Protein AF-A0A9K3LNI4-F1 (afdb_monomer_lite)

Organism: NCBI:txid303405

Secondary structure (DSSP, 8-state):
-------------------------PPPP-----------------------------------TTS-SSSS-S---B-TTSGGGTBBTTT--BHHHHHHTTTS-HHHHHHHHHHHHHHHHHHHT-GGG--TTPPPHHHHHHHHHHHHHTT-

InterPro domains:
  IPR010710 Protein of unknown function DUF1289 [PF06945] (70-113)

pLDDT: mean 71.77, std 17.51, range [41.78, 95.0]

Sequence (152 aa):
MLVVPSDAFAFDLTATISQSTVIKMTSRPAGCSMGRQRRSGVVTRLHASNQDDDTKIKVSQTPSEDVPLTPCNRICRYNANVFDGQVCIGCFRETYEIAAWQSMSPKEKYFALLDAKDRLQQRTISPNNEVDGAISMEDLERQARFWKEQVY

Radius of gyration: 27.25 Å; chains: 1; bounding box: 79×74×46 Å

Structure (mmCIF, N/CA/C/O backbone):
data_AF-A0A9K3LNI4-F1
#
_entry.id   AF-A0A9K3LNI4-F1
#
loop_
_atom_site.group_PDB
_atom_site.id
_atom_site.type_symbol
_atom_site.label_atom_id
_atom_site.label_alt_id
_atom_site.label_comp_id
_atom_site.label_asym_id
_atom_site.label_entity_id
_atom_site.label_seq_id
_atom_site.pdbx_PDB_ins_code
_atom_site.Cartn_x
_atom_site.Cartn_y
_atom_site.Cartn_z
_atom_site.occupancy
_atom_site.B_iso_or_equiv
_atom_site.auth_seq_id
_atom_site.auth_comp_id
_atom_site.auth_asym_id
_atom_site.auth_atom_id
_atom_site.pdbx_PDB_model_num
ATOM 1 N N . MET A 1 1 ? 41.854 34.979 21.647 1.00 53.19 1 MET A N 1
ATOM 2 C CA . MET A 1 1 ? 40.853 34.194 20.896 1.00 53.19 1 MET A CA 1
ATOM 3 C C . MET A 1 1 ? 41.620 33.279 19.961 1.00 53.19 1 MET A C 1
ATOM 5 O O . MET A 1 1 ? 42.236 33.777 19.031 1.00 53.19 1 MET A O 1
ATOM 9 N N . LEU A 1 2 ? 41.706 31.990 20.291 1.00 46.00 2 LEU A N 1
ATOM 10 C CA . LEU A 1 2 ? 42.404 30.993 19.479 1.00 46.00 2 LEU A CA 1
ATOM 11 C C . LEU A 1 2 ? 41.401 30.376 18.500 1.00 46.00 2 LEU A C 1
ATOM 13 O O . LEU A 1 2 ? 40.326 29.946 18.911 1.00 46.00 2 LEU A O 1
ATOM 17 N N . VAL A 1 3 ? 41.754 30.395 17.217 1.00 59.69 3 VAL A N 1
ATOM 18 C CA . VAL A 1 3 ? 40.998 29.810 16.106 1.00 59.69 3 VAL A CA 1
ATOM 19 C C . VAL A 1 3 ? 41.412 28.344 15.986 1.00 59.69 3 VAL A C 1
ATOM 21 O O . VAL A 1 3 ? 42.600 28.060 15.856 1.00 59.69 3 VAL A O 1
ATOM 24 N N . VAL A 1 4 ? 40.448 27.426 16.038 1.00 61.78 4 VAL A N 1
ATOM 25 C CA . VAL A 1 4 ? 40.641 25.990 15.770 1.00 61.78 4 VAL A CA 1
ATOM 26 C C . VAL A 1 4 ? 39.966 25.634 14.439 1.00 61.78 4 VAL A C 1
ATOM 28 O O . VAL A 1 4 ? 38.796 25.983 14.265 1.00 61.78 4 VAL A O 1
ATOM 31 N N . PRO A 1 5 ? 40.660 24.968 13.498 1.00 63.50 5 PRO A N 1
ATOM 32 C CA . PRO A 1 5 ? 40.068 24.473 12.258 1.00 63.50 5 PRO A CA 1
ATOM 33 C C . PRO A 1 5 ? 39.302 23.160 12.493 1.00 63.50 5 PRO A C 1
ATOM 35 O O . PRO A 1 5 ? 39.728 22.303 13.263 1.00 63.50 5 PRO A O 1
ATOM 38 N N . SER A 1 6 ? 38.149 23.016 11.834 1.00 63.22 6 SER A N 1
ATOM 39 C CA . SER A 1 6 ? 37.376 21.768 11.790 1.00 63.22 6 SER A CA 1
ATOM 40 C C . SER A 1 6 ? 37.830 20.951 10.586 1.00 63.22 6 SER A C 1
ATOM 42 O O . SER A 1 6 ? 37.375 21.182 9.466 1.00 63.22 6 SER A O 1
ATOM 44 N N . ASP A 1 7 ? 38.775 20.048 10.831 1.00 55.16 7 ASP A N 1
ATOM 45 C CA . ASP A 1 7 ? 39.304 19.119 9.840 1.00 55.16 7 ASP A CA 1
ATOM 46 C C . ASP A 1 7 ? 38.295 18.037 9.443 1.00 55.16 7 ASP A C 1
ATOM 48 O O . ASP A 1 7 ? 37.490 17.533 10.232 1.00 55.16 7 ASP A O 1
ATOM 52 N N . ALA A 1 8 ? 38.387 17.707 8.160 1.00 54.41 8 ALA A N 1
ATOM 53 C CA . ALA A 1 8 ? 37.609 16.735 7.428 1.00 54.41 8 ALA A CA 1
ATOM 54 C C . ALA A 1 8 ? 37.837 15.303 7.937 1.00 54.41 8 ALA A C 1
ATOM 56 O O . ALA A 1 8 ? 38.958 14.799 7.945 1.00 54.41 8 ALA A O 1
ATOM 57 N N . PHE A 1 9 ? 36.749 14.607 8.267 1.00 50.31 9 PHE A N 1
ATOM 58 C CA . PHE A 1 9 ? 36.761 13.155 8.426 1.00 50.31 9 PHE A CA 1
ATOM 59 C C . PHE A 1 9 ? 36.501 12.492 7.071 1.00 50.31 9 PHE A C 1
ATOM 61 O O . PHE A 1 9 ? 35.359 12.313 6.652 1.00 50.31 9 PHE A O 1
ATOM 68 N N . ALA A 1 10 ? 37.582 12.124 6.387 1.00 54.31 10 ALA A N 1
ATOM 69 C CA . ALA A 1 10 ? 37.550 11.116 5.338 1.00 54.31 10 ALA A CA 1
ATOM 70 C C . ALA A 1 10 ? 37.452 9.735 6.006 1.00 54.31 10 ALA A C 1
ATOM 72 O O . ALA A 1 10 ? 38.392 9.293 6.666 1.00 54.31 10 ALA A O 1
ATOM 73 N N . PHE A 1 11 ? 36.300 9.076 5.879 1.00 46.22 11 PHE A N 1
ATOM 74 C CA . PHE A 1 11 ? 36.118 7.692 6.313 1.00 46.22 11 PHE A CA 1
ATOM 75 C C . PHE A 1 11 ? 36.340 6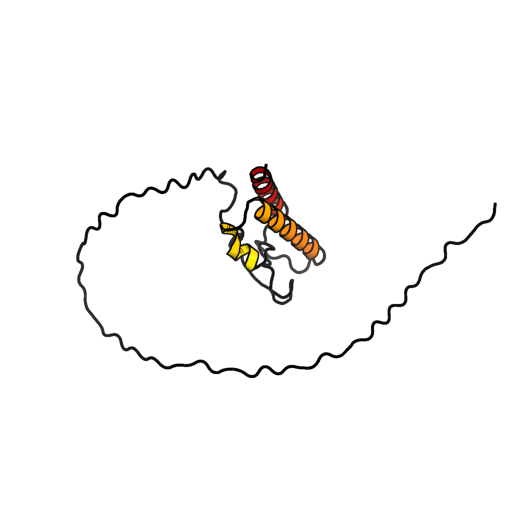.778 5.107 1.00 46.22 11 PHE A C 1
ATOM 77 O O . PHE A 1 11 ? 35.491 6.670 4.223 1.00 46.22 11 PHE A O 1
ATOM 84 N N . ASP A 1 12 ? 37.521 6.170 5.059 1.00 50.91 12 ASP A N 1
ATOM 85 C CA . ASP A 1 12 ? 37.891 5.154 4.080 1.00 50.91 12 ASP A CA 1
ATOM 86 C C . ASP A 1 12 ? 37.247 3.818 4.496 1.00 50.91 12 ASP A C 1
ATOM 88 O O . ASP A 1 12 ? 37.556 3.261 5.551 1.00 50.91 12 ASP A O 1
ATOM 92 N N . LEU A 1 13 ? 36.287 3.339 3.704 1.00 58.41 13 LEU A N 1
ATOM 93 C CA . LEU A 1 13 ? 35.584 2.068 3.898 1.00 58.41 13 LEU A CA 1
ATOM 94 C C . LEU A 1 13 ? 35.919 1.144 2.726 1.00 58.41 13 LEU A C 1
ATOM 96 O O . LEU A 1 13 ? 35.155 0.996 1.773 1.00 58.41 13 LEU A O 1
ATOM 100 N N . THR A 1 14 ? 37.072 0.486 2.804 1.00 58.84 14 THR A N 1
ATOM 101 C CA . THR A 1 14 ? 37.389 -0.662 1.949 1.00 58.84 14 THR A CA 1
ATOM 102 C C . THR A 1 14 ? 36.724 -1.912 2.528 1.00 58.84 14 THR A C 1
ATOM 104 O O . THR A 1 14 ? 37.266 -2.615 3.377 1.00 58.84 14 THR A O 1
ATOM 107 N N . ALA A 1 15 ? 35.492 -2.176 2.086 1.00 58.06 15 ALA A N 1
ATOM 108 C CA . ALA A 1 15 ? 34.757 -3.387 2.431 1.00 58.06 15 ALA A CA 1
ATOM 109 C C . ALA A 1 15 ? 35.239 -4.580 1.585 1.00 58.06 15 ALA A C 1
ATOM 111 O O . ALA A 1 15 ? 35.095 -4.616 0.362 1.00 58.06 15 ALA A O 1
ATOM 112 N N . THR A 1 16 ? 35.804 -5.572 2.267 1.00 65.25 16 THR A N 1
ATOM 113 C CA . THR A 1 16 ? 36.235 -6.867 1.733 1.00 65.25 16 THR A CA 1
ATOM 114 C C . THR A 1 16 ? 35.033 -7.683 1.244 1.00 65.25 16 THR A C 1
ATOM 116 O O . THR A 1 16 ? 34.173 -8.073 2.032 1.00 65.25 16 THR A O 1
ATOM 119 N N . ILE A 1 17 ? 34.977 -7.973 -0.059 1.00 66.94 17 ILE A N 1
ATOM 120 C CA . ILE A 1 17 ? 33.945 -8.820 -0.676 1.00 66.94 17 ILE A CA 1
ATOM 121 C C . ILE A 1 17 ? 34.291 -10.296 -0.435 1.00 66.94 17 ILE A C 1
ATOM 123 O O . ILE A 1 17 ? 35.248 -10.827 -0.999 1.00 66.94 17 ILE A O 1
ATOM 127 N N . SER A 1 18 ? 33.487 -10.962 0.396 1.00 65.06 18 SER A N 1
ATOM 128 C CA . SER A 1 18 ? 33.494 -12.416 0.588 1.00 65.06 18 SER A CA 1
ATOM 129 C C . SER A 1 18 ? 32.640 -13.080 -0.498 1.00 65.06 18 SER A C 1
ATOM 131 O O . SER A 1 18 ? 31.437 -12.831 -0.598 1.00 65.06 18 SER A O 1
ATOM 133 N N . GLN A 1 19 ? 33.263 -13.900 -1.346 1.00 60.69 19 GLN A N 1
ATOM 134 C CA . GLN A 1 19 ? 32.591 -14.619 -2.429 1.00 60.69 19 GLN A CA 1
ATOM 135 C C . GLN A 1 19 ? 31.780 -15.789 -1.857 1.00 60.69 19 GLN A C 1
ATOM 137 O O . GLN A 1 19 ? 32.342 -16.757 -1.345 1.00 60.69 19 GLN A O 1
ATOM 142 N N . SER A 1 20 ? 30.452 -15.697 -1.954 1.00 58.84 20 SER A N 1
ATOM 143 C CA . SER A 1 20 ? 29.536 -16.770 -1.568 1.00 58.84 20 SER A CA 1
ATOM 144 C C . SER A 1 20 ? 29.321 -17.766 -2.706 1.00 58.84 20 SER A C 1
ATOM 146 O O . SER A 1 20 ? 29.194 -17.424 -3.880 1.00 58.84 20 SER A O 1
ATOM 148 N N . THR A 1 21 ? 29.322 -19.025 -2.301 1.00 60.84 21 THR A N 1
ATOM 149 C CA . THR A 1 21 ? 29.371 -20.252 -3.085 1.00 60.84 21 THR A CA 1
ATOM 150 C C . THR A 1 21 ? 28.088 -20.494 -3.887 1.00 60.84 21 THR A C 1
ATOM 152 O O . THR A 1 21 ? 26.977 -20.334 -3.387 1.00 60.84 21 THR A O 1
ATOM 155 N N . VAL A 1 22 ? 28.246 -20.943 -5.133 1.00 58.22 22 VAL A N 1
ATOM 156 C CA . VAL A 1 22 ? 27.162 -21.344 -6.041 1.00 58.22 22 VAL A CA 1
ATOM 157 C C . VAL A 1 22 ? 26.539 -22.660 -5.558 1.00 58.22 22 VAL A C 1
ATOM 159 O O . VAL A 1 22 ? 27.140 -23.724 -5.710 1.00 58.22 22 VAL A O 1
ATOM 162 N N . ILE A 1 23 ? 25.322 -22.614 -5.008 1.00 56.59 23 ILE A N 1
ATOM 163 C CA . ILE A 1 23 ? 24.519 -23.817 -4.738 1.00 56.59 23 ILE A CA 1
ATOM 164 C C . ILE A 1 23 ? 23.647 -24.110 -5.961 1.00 56.59 23 ILE A C 1
ATOM 166 O O . ILE A 1 23 ? 22.659 -23.439 -6.250 1.00 56.59 23 ILE A O 1
ATOM 170 N N . LYS A 1 24 ? 24.043 -25.152 -6.689 1.00 60.34 24 LYS A N 1
ATOM 171 C CA . LYS A 1 24 ? 23.360 -25.721 -7.851 1.00 60.34 24 LYS A CA 1
ATOM 172 C C . LYS A 1 24 ? 22.141 -26.530 -7.384 1.00 60.34 24 LYS A C 1
ATOM 174 O O . LYS A 1 24 ? 22.276 -27.696 -7.023 1.00 60.34 24 LYS A O 1
ATOM 179 N N . MET A 1 25 ? 20.950 -25.930 -7.388 1.00 46.91 25 MET A N 1
ATOM 180 C CA . MET A 1 25 ? 19.696 -26.666 -7.184 1.00 46.91 25 MET A CA 1
ATOM 181 C C . MET A 1 25 ? 19.286 -27.354 -8.489 1.00 46.91 25 MET A C 1
ATOM 183 O O . MET A 1 25 ? 18.869 -26.710 -9.448 1.00 46.91 25 MET A O 1
ATOM 187 N N . THR A 1 26 ? 19.450 -28.675 -8.533 1.00 57.97 26 THR A N 1
ATOM 188 C CA . THR A 1 26 ? 18.942 -29.517 -9.620 1.00 57.97 26 THR A CA 1
ATOM 189 C C . THR A 1 26 ? 17.535 -30.008 -9.289 1.00 57.97 26 THR A C 1
ATOM 191 O O . THR A 1 26 ? 17.173 -30.269 -8.144 1.00 57.97 26 THR A O 1
ATOM 194 N N . SER A 1 27 ? 16.732 -30.040 -10.340 1.00 49.31 27 SER A N 1
ATOM 195 C CA . SER A 1 27 ? 15.288 -30.208 -10.417 1.00 49.31 27 SER A CA 1
ATOM 196 C C . SER A 1 27 ? 14.761 -31.537 -9.872 1.00 49.31 27 SER A C 1
ATOM 198 O O . SER A 1 27 ? 15.296 -32.602 -10.180 1.00 49.31 27 SER A O 1
ATOM 200 N N . ARG A 1 28 ? 13.624 -31.478 -9.167 1.00 54.94 28 ARG A N 1
ATOM 201 C CA . ARG A 1 28 ? 12.749 -32.634 -8.917 1.00 54.94 28 ARG A CA 1
ATOM 202 C C . ARG A 1 28 ? 11.747 -32.811 -10.072 1.00 54.94 28 ARG A C 1
ATOM 204 O O . ARG A 1 28 ? 11.229 -31.807 -10.559 1.00 54.94 28 ARG A O 1
ATOM 211 N N . PRO A 1 29 ? 11.431 -34.052 -10.480 1.00 57.41 29 PRO A N 1
ATOM 212 C CA . PRO A 1 29 ? 10.435 -34.338 -11.505 1.00 57.41 29 PRO A CA 1
ATOM 213 C C . PRO A 1 29 ? 9.027 -34.406 -10.893 1.00 57.41 29 PRO A C 1
ATOM 215 O O . PRO A 1 29 ? 8.813 -35.070 -9.879 1.00 57.41 29 PRO A O 1
ATOM 218 N N . ALA A 1 30 ? 8.056 -33.755 -11.531 1.00 51.81 30 ALA A N 1
ATOM 219 C CA . ALA A 1 30 ? 6.635 -33.936 -11.259 1.00 51.81 30 ALA A CA 1
ATOM 220 C C . ALA A 1 30 ? 5.921 -34.202 -12.587 1.00 51.81 30 ALA A C 1
ATOM 222 O O . ALA A 1 30 ? 5.984 -33.389 -13.505 1.00 51.81 30 ALA A O 1
ATOM 223 N N . GLY A 1 31 ? 5.269 -35.356 -12.697 1.00 44.03 31 GLY A N 1
ATOM 224 C CA . GLY A 1 31 ? 4.549 -35.733 -13.908 1.00 44.03 31 GLY A CA 1
ATOM 225 C C . GLY A 1 31 ? 3.853 -37.079 -13.787 1.00 44.03 31 GLY A C 1
ATOM 226 O O . GLY A 1 31 ? 4.064 -37.953 -14.620 1.00 44.03 31 GLY A O 1
ATOM 227 N N . CYS A 1 32 ? 3.053 -37.265 -12.733 1.00 46.38 32 CYS A N 1
ATOM 228 C CA . CYS A 1 32 ? 2.120 -38.383 -12.652 1.00 46.38 32 CYS A CA 1
ATOM 229 C C . CYS A 1 32 ? 1.034 -38.232 -13.723 1.00 46.38 32 CYS A C 1
ATOM 231 O O . CYS A 1 32 ? 0.230 -37.303 -13.721 1.00 46.38 32 CYS A O 1
ATOM 233 N N . SER A 1 33 ? 1.028 -39.210 -14.613 1.00 53.41 33 SER A N 1
ATOM 234 C CA . SER A 1 33 ? -0.023 -39.610 -15.533 1.00 53.41 33 SER A CA 1
ATOM 235 C C . SER A 1 33 ? -1.352 -39.890 -14.830 1.00 53.41 33 SER A C 1
ATOM 237 O O . SER A 1 33 ? -1.415 -40.789 -13.997 1.00 53.41 33 SER A O 1
ATOM 239 N N . MET A 1 34 ? -2.426 -39.219 -15.252 1.00 55.12 34 MET A N 1
ATOM 240 C CA . MET A 1 34 ? -3.793 -39.745 -15.164 1.00 55.12 34 MET A CA 1
ATOM 241 C C . MET A 1 34 ? -4.585 -39.299 -16.393 1.00 55.12 34 MET A C 1
ATOM 243 O O . MET A 1 34 ? -5.009 -38.151 -16.510 1.00 55.12 34 MET A O 1
ATOM 247 N N . GLY A 1 35 ? -4.785 -40.237 -17.317 1.00 52.00 35 GLY A N 1
ATOM 248 C CA . GLY A 1 35 ? -5.763 -40.104 -18.384 1.00 52.00 35 GLY A CA 1
ATOM 249 C C . GLY A 1 35 ? -7.183 -40.163 -17.826 1.00 52.00 35 GLY A C 1
ATOM 250 O O . GLY A 1 35 ? -7.482 -40.945 -16.923 1.00 52.00 35 GLY A O 1
ATOM 251 N N . ARG A 1 36 ? -8.083 -39.365 -18.399 1.00 51.75 36 ARG A N 1
ATOM 252 C CA . ARG A 1 36 ? -9.527 -39.585 -18.292 1.00 51.75 36 ARG A CA 1
ATOM 253 C C . ARG A 1 36 ? -10.214 -39.142 -19.576 1.00 51.75 36 ARG A C 1
ATOM 255 O O . ARG A 1 36 ? -10.438 -37.961 -19.813 1.00 51.75 36 ARG A O 1
ATOM 262 N N . GLN A 1 37 ? -10.569 -40.138 -20.382 1.00 55.75 37 GLN A N 1
ATOM 263 C CA . GLN A 1 37 ? -11.607 -40.048 -21.401 1.00 55.75 37 GLN A CA 1
ATOM 264 C C . GLN A 1 37 ? -12.913 -39.580 -20.752 1.00 55.75 37 GLN A C 1
ATOM 266 O O . GLN A 1 37 ? -13.348 -40.151 -19.748 1.00 55.75 37 GLN A O 1
ATOM 271 N N . ARG A 1 38 ? -13.579 -38.589 -21.349 1.00 53.72 38 ARG A N 1
ATOM 272 C CA . ARG A 1 38 ? -14.996 -38.340 -21.083 1.00 53.72 38 ARG A CA 1
ATOM 273 C C . ARG A 1 38 ? -15.778 -38.243 -22.383 1.00 53.72 38 ARG A C 1
ATOM 275 O O . ARG A 1 38 ? -15.411 -37.541 -23.316 1.00 53.72 38 ARG A O 1
ATOM 282 N N . ARG A 1 39 ? -16.820 -39.070 -22.383 1.00 54.84 39 ARG A N 1
ATOM 283 C CA . ARG A 1 39 ? -17.779 -39.385 -23.431 1.00 54.84 39 ARG A CA 1
ATOM 284 C C . ARG A 1 39 ? -18.714 -38.209 -23.703 1.00 54.84 39 ARG A C 1
ATOM 286 O O . ARG A 1 39 ? -19.104 -37.505 -22.774 1.00 54.84 39 ARG A O 1
ATOM 293 N N . SER A 1 40 ? -19.142 -38.114 -24.959 1.00 50.44 40 SER A N 1
ATOM 294 C CA . SER A 1 40 ? -20.374 -37.450 -25.382 1.00 50.44 40 SER A CA 1
ATOM 295 C C . SER A 1 40 ? -21.569 -37.954 -24.570 1.00 50.44 40 SER A C 1
ATOM 297 O O . SER A 1 40 ? -21.768 -39.163 -24.440 1.00 50.44 40 SER A O 1
ATOM 299 N N . GLY A 1 41 ? -22.363 -37.025 -24.043 1.00 49.59 41 GLY A N 1
ATOM 300 C CA . GLY A 1 41 ? -23.598 -37.287 -23.313 1.00 49.59 41 GLY A CA 1
ATOM 301 C C . GLY A 1 41 ? -24.584 -36.146 -23.541 1.00 49.59 41 GLY A C 1
ATOM 302 O O . GLY A 1 41 ? -24.296 -34.992 -23.246 1.00 49.59 41 GLY A O 1
ATOM 303 N N . VAL A 1 42 ? -25.711 -36.506 -24.139 1.00 54.22 42 VAL A N 1
ATOM 304 C CA . VAL A 1 42 ? -26.824 -35.680 -24.610 1.00 54.22 42 VAL A CA 1
ATOM 305 C C . VAL A 1 42 ? -27.701 -35.179 -23.448 1.00 54.22 42 VAL A C 1
ATOM 307 O O . VAL A 1 42 ? -27.963 -35.914 -22.505 1.00 54.22 42 VAL A O 1
ATOM 310 N N . VAL A 1 43 ? -28.134 -33.919 -23.570 1.00 51.88 43 VAL A N 1
ATOM 311 C CA . VAL A 1 43 ? -29.385 -33.256 -23.133 1.00 51.88 43 VAL A CA 1
ATOM 312 C C . VAL A 1 43 ? -30.263 -33.968 -22.087 1.00 51.88 43 VAL A C 1
ATOM 314 O O . VAL A 1 43 ? -30.871 -34.990 -22.385 1.00 51.88 43 VAL A O 1
ATOM 317 N N . THR A 1 44 ? -30.517 -33.318 -20.942 1.00 45.34 44 THR A N 1
ATOM 318 C CA . THR A 1 44 ? -31.893 -33.084 -20.439 1.00 45.34 44 THR A CA 1
ATOM 319 C C . THR A 1 44 ? -31.938 -32.038 -19.324 1.00 45.34 44 THR A C 1
ATOM 321 O O . THR A 1 44 ? -31.085 -31.977 -18.445 1.00 45.34 44 THR A O 1
ATOM 324 N N . ARG A 1 45 ? -32.962 -31.188 -19.412 1.00 51.78 45 ARG A N 1
ATOM 325 C CA . ARG A 1 45 ? -33.324 -30.097 -18.508 1.00 51.78 45 ARG A CA 1
ATOM 326 C C . ARG A 1 45 ? -34.251 -30.671 -17.438 1.00 51.78 45 ARG A C 1
ATOM 328 O O . ARG A 1 45 ? -35.308 -31.180 -17.795 1.00 51.78 45 ARG A O 1
ATOM 335 N N . LEU A 1 46 ? -33.890 -30.569 -16.162 1.00 50.94 46 LEU A N 1
ATOM 336 C CA . LEU A 1 46 ? -34.807 -30.808 -15.046 1.00 50.94 46 LEU A CA 1
ATOM 337 C C . LEU A 1 46 ? -34.648 -29.688 -14.018 1.00 50.94 46 LEU A C 1
ATOM 339 O O . LEU A 1 46 ? -33.550 -29.413 -13.540 1.00 50.94 46 LEU A O 1
ATOM 343 N N . HIS A 1 47 ? -35.768 -29.020 -13.745 1.00 55.66 47 HIS A N 1
ATOM 344 C CA . HIS A 1 47 ? -35.953 -28.110 -12.625 1.00 55.66 47 HIS A CA 1
ATOM 345 C C . HIS A 1 47 ? -35.814 -28.880 -11.309 1.00 55.66 47 HIS A C 1
ATOM 347 O O . HIS A 1 47 ? -36.478 -29.899 -11.125 1.00 55.66 47 HIS A O 1
ATOM 353 N N . ALA A 1 48 ? -35.019 -28.347 -10.385 1.00 48.56 48 ALA A N 1
ATOM 354 C CA . ALA A 1 48 ? -35.045 -28.725 -8.981 1.00 48.56 48 ALA A CA 1
ATOM 355 C C . ALA A 1 48 ? -34.987 -27.443 -8.144 1.00 48.56 48 ALA A C 1
ATOM 357 O O . ALA A 1 48 ? -34.038 -26.665 -8.232 1.00 48.56 48 ALA A O 1
ATOM 358 N N . SER A 1 49 ? -36.063 -27.209 -7.402 1.00 60.97 49 SER A N 1
ATOM 359 C CA . SER A 1 49 ? -36.214 -26.141 -6.425 1.00 60.97 49 SER A CA 1
ATOM 360 C C . SER A 1 49 ? -35.428 -26.506 -5.167 1.00 60.97 49 SER A C 1
ATOM 362 O O . SER A 1 49 ? -35.802 -27.459 -4.491 1.00 60.97 49 SER A O 1
ATOM 364 N N . ASN A 1 50 ? -34.385 -25.742 -4.841 1.00 55.81 50 ASN A N 1
ATOM 365 C CA . ASN A 1 50 ? -33.796 -25.749 -3.504 1.00 55.81 50 ASN A CA 1
ATOM 366 C C . ASN A 1 50 ? -34.250 -24.478 -2.786 1.00 55.81 50 ASN A C 1
ATOM 368 O O . ASN A 1 50 ? -33.983 -23.361 -3.230 1.00 55.81 50 ASN A O 1
ATOM 372 N N . GLN A 1 51 ? -35.032 -24.685 -1.729 1.00 55.19 51 GLN A N 1
ATOM 373 C CA . GLN A 1 51 ? -35.297 -23.699 -0.693 1.00 55.19 51 GLN A CA 1
ATOM 374 C C . GLN A 1 51 ? -34.097 -23.753 0.251 1.00 55.19 51 GLN A C 1
ATOM 376 O O . GLN A 1 51 ? -33.986 -24.689 1.037 1.00 55.19 51 GLN A O 1
ATOM 381 N N . ASP A 1 52 ? -33.190 -22.788 0.120 1.00 56.16 52 ASP A N 1
ATOM 382 C CA . ASP A 1 52 ? -32.093 -22.579 1.058 1.00 56.16 52 ASP A CA 1
ATOM 383 C C . ASP A 1 52 ? -32.447 -21.397 1.969 1.00 56.16 52 ASP A C 1
ATOM 385 O O . ASP A 1 52 ? -32.790 -20.303 1.516 1.00 56.16 52 ASP A O 1
ATOM 389 N N . ASP A 1 53 ? -32.424 -21.702 3.262 1.00 54.19 53 ASP A N 1
ATOM 390 C CA . ASP A 1 53 ? -32.800 -20.893 4.414 1.00 54.19 53 ASP A CA 1
ATOM 391 C C . ASP A 1 53 ? -31.998 -19.577 4.473 1.00 54.19 53 ASP A C 1
ATOM 393 O O . ASP A 1 53 ? -30.762 -19.572 4.469 1.00 54.19 53 ASP A O 1
ATOM 397 N N . ASP A 1 54 ? -32.719 -18.453 4.528 1.00 59.28 54 ASP A N 1
ATOM 398 C CA . ASP A 1 54 ? -32.228 -17.069 4.559 1.00 59.28 54 ASP A CA 1
ATOM 399 C C . ASP A 1 54 ? -31.522 -16.773 5.896 1.00 59.28 54 ASP A C 1
ATOM 401 O O . ASP A 1 54 ? -31.991 -16.004 6.734 1.00 59.28 54 ASP A O 1
ATOM 405 N N . THR A 1 55 ? -30.351 -17.374 6.126 1.00 55.03 55 THR A N 1
ATOM 406 C CA . THR A 1 55 ? -29.444 -16.900 7.177 1.00 55.03 55 THR A CA 1
ATOM 407 C C . THR A 1 55 ? -28.741 -15.653 6.655 1.00 55.03 55 THR A C 1
ATOM 409 O O . THR A 1 55 ? -27.584 -15.666 6.233 1.00 55.03 55 THR A O 1
ATOM 412 N N . LYS A 1 56 ? -29.489 -14.549 6.657 1.00 53.91 56 LYS A N 1
ATOM 413 C CA . LYS A 1 56 ? -29.033 -13.187 6.399 1.00 53.91 56 LYS A CA 1
ATOM 414 C C . LYS A 1 56 ? -27.985 -12.803 7.437 1.00 53.91 56 LYS A C 1
ATOM 416 O O . LYS A 1 56 ? -28.283 -12.176 8.454 1.00 53.91 56 LYS A O 1
ATOM 421 N N . ILE A 1 57 ? -26.732 -13.167 7.170 1.00 51.69 57 ILE A N 1
ATOM 422 C CA . ILE A 1 57 ? -25.570 -12.550 7.800 1.00 51.69 57 ILE A CA 1
ATOM 423 C C . ILE A 1 57 ? -25.669 -11.063 7.454 1.00 51.69 57 ILE A C 1
ATOM 425 O O . ILE A 1 57 ? -25.350 -10.641 6.343 1.00 51.69 57 ILE A O 1
ATOM 429 N N . LYS A 1 58 ? -26.176 -10.261 8.399 1.00 41.78 58 LYS A N 1
ATOM 430 C CA . LYS A 1 58 ? -26.037 -8.805 8.394 1.00 41.78 58 LYS A CA 1
ATOM 431 C C . LYS A 1 58 ? -24.544 -8.508 8.506 1.00 41.78 58 LYS A C 1
ATOM 433 O O . LYS A 1 58 ? -24.025 -8.265 9.590 1.00 41.78 58 LYS A O 1
ATOM 438 N N . VAL A 1 59 ? -23.846 -8.546 7.376 1.00 46.31 59 VAL A N 1
ATOM 439 C CA . VAL A 1 59 ? -22.625 -7.772 7.223 1.00 46.31 59 VAL A CA 1
ATOM 440 C C . VAL A 1 59 ? -23.100 -6.328 7.258 1.00 46.31 59 VAL A C 1
ATOM 442 O O . VAL A 1 59 ? -23.698 -5.831 6.307 1.00 46.31 59 VAL A O 1
ATOM 445 N N . SER A 1 60 ? -22.928 -5.699 8.413 1.00 41.88 60 SER A N 1
ATOM 446 C CA . SER A 1 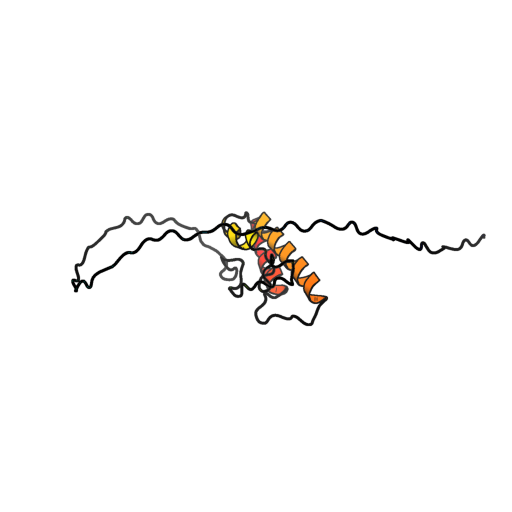60 ? -23.141 -4.276 8.648 1.00 41.88 60 SER A CA 1
ATOM 447 C C . SER A 1 60 ? -22.140 -3.489 7.799 1.00 41.88 60 SER A C 1
ATOM 449 O O . SER A 1 60 ? -21.129 -2.999 8.287 1.00 41.88 60 SER A O 1
ATOM 451 N N . GLN A 1 61 ? -22.374 -3.443 6.492 1.00 43.44 61 GLN A N 1
ATOM 452 C CA . GLN A 1 61 ? -21.664 -2.581 5.571 1.00 43.44 61 GLN A CA 1
ATOM 453 C C . GLN A 1 61 ? -22.301 -1.197 5.648 1.00 43.44 61 GLN A C 1
ATOM 455 O O . GLN A 1 61 ? -23.314 -0.925 5.014 1.00 43.44 61 GLN A O 1
ATOM 460 N N . THR A 1 62 ? -21.662 -0.310 6.399 1.00 47.00 62 THR A N 1
ATOM 461 C CA . THR A 1 62 ? -21.601 1.100 6.012 1.00 47.00 62 THR A CA 1
ATOM 462 C C . THR A 1 62 ? -20.141 1.465 5.753 1.00 47.00 62 THR A C 1
ATOM 464 O O . THR A 1 62 ? -19.523 2.122 6.589 1.00 47.00 62 THR A O 1
ATOM 467 N N . PRO A 1 63 ? -19.531 1.010 4.642 1.00 49.97 63 PRO A N 1
ATOM 468 C CA . PRO A 1 63 ? -18.363 1.684 4.120 1.00 49.97 63 PRO A CA 1
ATOM 469 C C . PRO A 1 63 ? -18.874 2.934 3.400 1.00 49.97 63 PRO A C 1
ATOM 471 O O . PRO A 1 63 ? -19.718 2.843 2.511 1.00 49.97 63 PRO A O 1
ATOM 474 N N . SER A 1 64 ? -18.389 4.109 3.787 1.00 50.94 64 SER A N 1
ATOM 475 C CA . SER A 1 64 ? -18.338 5.251 2.872 1.00 50.94 64 SER A CA 1
ATOM 476 C C . SER A 1 64 ? -17.886 4.737 1.498 1.00 50.94 64 SER A C 1
ATOM 478 O O . SER A 1 64 ? -16.833 4.100 1.431 1.00 50.94 64 SER A O 1
ATOM 480 N N . GLU A 1 65 ? -18.687 4.946 0.449 1.00 57.22 65 GLU A N 1
ATOM 481 C CA . GLU A 1 65 ? -18.569 4.286 -0.870 1.00 57.22 65 GLU A CA 1
ATOM 482 C C . GLU A 1 65 ? -17.199 4.448 -1.570 1.00 57.22 65 GLU A C 1
ATOM 484 O O . GLU A 1 65 ? -16.939 3.807 -2.584 1.00 57.22 65 GLU A O 1
ATOM 489 N N . ASP A 1 66 ? -16.295 5.249 -1.011 1.00 64.06 66 ASP A N 1
ATOM 490 C CA . ASP A 1 66 ? -15.011 5.630 -1.592 1.00 64.06 66 ASP A CA 1
ATOM 491 C C . ASP A 1 66 ? -13.812 4.719 -1.274 1.00 64.06 66 ASP A C 1
ATOM 493 O O . ASP A 1 66 ? -12.769 4.860 -1.915 1.00 64.06 66 ASP A O 1
ATOM 497 N N . VAL A 1 67 ? -13.886 3.796 -0.302 1.00 65.44 67 VAL A N 1
ATOM 498 C CA . VAL A 1 67 ? -12.703 2.986 0.070 1.00 65.44 67 VAL A CA 1
ATOM 499 C C . VAL A 1 67 ? -12.820 1.550 -0.442 1.00 65.44 67 VAL A C 1
ATOM 501 O O . VAL A 1 67 ? -13.701 0.807 -0.003 1.00 65.44 67 VAL A O 1
ATOM 504 N N . PRO A 1 68 ? -11.924 1.110 -1.348 1.00 67.81 68 PRO A N 1
ATOM 505 C CA . PRO A 1 68 ? -12.029 -0.206 -1.953 1.00 67.81 68 PRO A CA 1
ATOM 506 C C . PRO A 1 68 ? -11.818 -1.316 -0.917 1.00 67.81 68 PRO A C 1
ATOM 508 O O . PRO A 1 68 ? -10.879 -1.305 -0.120 1.00 67.81 68 PRO A O 1
ATOM 511 N N . LEU A 1 69 ? -12.681 -2.334 -0.989 1.00 70.12 69 LEU A N 1
ATOM 512 C CA . LEU A 1 69 ? -12.594 -3.558 -0.182 1.00 70.12 69 LEU A CA 1
ATOM 513 C C . LEU A 1 69 ? -11.265 -4.304 -0.392 1.00 70.12 69 LEU A C 1
ATOM 515 O O . LEU A 1 69 ? -10.815 -5.035 0.488 1.00 70.12 69 LEU A O 1
ATOM 519 N N . THR A 1 70 ? -10.642 -4.137 -1.561 1.00 76.75 70 THR A N 1
ATOM 520 C CA . THR A 1 70 ? -9.352 -4.737 -1.908 1.00 76.75 70 THR A CA 1
ATOM 521 C C . THR A 1 70 ? -8.257 -3.677 -1.917 1.00 76.75 70 THR A C 1
ATOM 523 O O . THR A 1 70 ? -8.479 -2.598 -2.460 1.00 76.75 70 THR A O 1
ATOM 526 N N . PRO A 1 71 ? -7.045 -3.987 -1.430 1.00 77.81 71 PRO A N 1
ATOM 527 C CA . PRO A 1 71 ? -5.961 -3.011 -1.402 1.00 77.81 71 PRO A CA 1
ATOM 528 C C . PRO A 1 71 ? -5.431 -2.693 -2.804 1.00 77.81 71 PRO A C 1
ATOM 530 O O . PRO A 1 71 ? -4.932 -1.603 -3.057 1.00 77.81 71 PRO A O 1
ATOM 533 N N . CYS A 1 72 ? -5.499 -3.646 -3.735 1.00 79.00 72 CYS A N 1
ATOM 534 C CA . CYS A 1 72 ? -4.985 -3.448 -5.084 1.00 79.00 72 CYS A CA 1
ATOM 535 C C . CYS A 1 72 ? -6.016 -2.731 -5.965 1.00 79.00 72 CYS A C 1
ATOM 537 O O . CYS A 1 72 ? -7.156 -3.185 -6.074 1.00 79.00 72 CYS A O 1
ATOM 539 N N . ASN A 1 73 ? -5.575 -1.710 -6.707 1.00 73.19 73 ASN A N 1
ATOM 540 C CA . ASN A 1 73 ? -6.355 -1.014 -7.743 1.00 73.19 73 ASN A CA 1
ATOM 541 C C . ASN A 1 73 ? -6.568 -1.872 -9.012 1.00 73.19 73 ASN A C 1
ATOM 543 O O . ASN A 1 73 ? -6.677 -1.350 -10.113 1.00 73.19 73 ASN A O 1
ATOM 547 N N . ARG A 1 74 ? -6.572 -3.208 -8.883 1.00 73.75 74 ARG A N 1
ATOM 548 C CA . ARG A 1 74 ? -6.683 -4.207 -9.967 1.00 73.75 74 ARG A CA 1
ATOM 549 C C . ARG A 1 74 ? -5.606 -4.137 -11.063 1.00 73.75 74 ARG A C 1
ATOM 551 O O . ARG A 1 74 ? -5.641 -4.939 -11.990 1.00 73.75 74 ARG A O 1
ATOM 558 N N . ILE A 1 75 ? -4.605 -3.268 -10.925 1.00 75.94 75 ILE A N 1
ATOM 559 C CA . ILE A 1 75 ? -3.446 -3.141 -11.826 1.00 75.94 75 ILE A CA 1
ATOM 560 C C . ILE A 1 75 ? -2.218 -3.744 -11.127 1.00 75.94 75 ILE A C 1
ATOM 562 O O . ILE A 1 75 ? -1.167 -3.128 -10.972 1.00 75.94 75 ILE A O 1
ATOM 566 N N . CYS A 1 76 ? -2.373 -4.970 -10.625 1.00 83.44 76 CYS A N 1
ATOM 567 C CA . CYS A 1 76 ? -1.300 -5.649 -9.912 1.00 83.44 76 CYS A CA 1
ATOM 568 C C . CYS A 1 76 ? -0.266 -6.200 -10.909 1.00 83.44 76 CYS A C 1
ATOM 570 O O . CYS A 1 76 ? -0.549 -7.136 -11.657 1.00 83.44 76 CYS A O 1
ATOM 572 N N . ARG A 1 77 ? 0.928 -5.597 -10.935 1.00 86.75 77 ARG A N 1
ATOM 573 C CA . ARG A 1 77 ? 2.067 -5.995 -11.776 1.00 86.75 77 ARG A CA 1
ATOM 574 C C . ARG A 1 77 ? 3.327 -6.053 -10.916 1.00 86.75 77 ARG A C 1
ATOM 576 O O . ARG A 1 77 ? 3.527 -5.197 -10.060 1.00 86.75 77 ARG A O 1
ATOM 583 N N . TYR A 1 78 ? 4.178 -7.038 -11.164 1.00 87.44 78 TYR A N 1
ATOM 584 C CA . TYR A 1 78 ? 5.439 -7.225 -10.449 1.00 87.44 78 TYR A CA 1
ATOM 585 C C . TYR A 1 78 ? 6.590 -7.132 -11.440 1.00 87.44 78 TYR A C 1
ATOM 587 O O . TYR A 1 78 ? 6.478 -7.601 -12.573 1.00 87.44 78 TYR A O 1
ATOM 595 N N . ASN A 1 79 ? 7.687 -6.517 -11.016 1.00 84.56 79 ASN A N 1
ATOM 596 C CA . ASN A 1 79 ? 8.909 -6.436 -11.799 1.00 84.56 79 ASN A CA 1
ATOM 597 C C . ASN A 1 79 ? 10.061 -6.929 -10.925 1.00 84.56 79 ASN A C 1
ATOM 599 O O . ASN A 1 79 ? 10.290 -6.363 -9.863 1.00 84.56 79 ASN A O 1
ATOM 603 N N . ALA A 1 80 ? 10.782 -7.960 -11.370 1.00 85.88 80 ALA A N 1
ATOM 604 C CA . ALA A 1 80 ? 11.907 -8.531 -10.625 1.00 85.88 80 ALA A CA 1
ATOM 605 C C . ALA A 1 80 ? 13.020 -7.506 -10.339 1.00 85.88 80 ALA A C 1
ATOM 607 O O . ALA A 1 80 ? 13.759 -7.653 -9.375 1.00 85.88 80 ALA A O 1
ATOM 608 N N . ASN A 1 81 ? 13.102 -6.442 -11.143 1.00 82.62 81 ASN A N 1
ATOM 609 C CA . ASN A 1 81 ? 14.094 -5.379 -10.982 1.00 82.62 81 ASN A CA 1
ATOM 610 C C . ASN A 1 81 ? 13.708 -4.342 -9.911 1.00 82.62 81 ASN A C 1
ATOM 612 O O . ASN A 1 81 ? 14.484 -3.433 -9.633 1.00 82.62 81 ASN A O 1
ATOM 616 N N . VAL A 1 82 ? 12.494 -4.421 -9.359 1.00 77.75 82 VAL A N 1
ATOM 617 C CA . VAL A 1 82 ? 11.937 -3.445 -8.417 1.00 77.75 82 VAL A CA 1
ATOM 618 C C . VAL A 1 82 ? 11.590 -4.177 -7.122 1.00 77.75 82 VAL A C 1
ATOM 620 O O . VAL A 1 82 ? 10.729 -5.055 -7.131 1.00 77.75 82 VAL A O 1
ATOM 623 N N . PHE A 1 83 ? 12.268 -3.830 -6.021 1.00 83.31 83 PHE A N 1
ATOM 624 C CA . PHE A 1 83 ? 12.101 -4.465 -4.701 1.00 83.31 83 PHE A CA 1
ATOM 625 C C . PHE A 1 83 ? 12.117 -6.009 -4.769 1.00 83.31 83 PHE A C 1
ATOM 627 O O . PHE A 1 83 ? 11.213 -6.669 -4.254 1.00 83.31 83 PHE A O 1
ATOM 634 N N . ASP A 1 84 ? 13.084 -6.575 -5.503 1.00 86.31 84 ASP A N 1
ATOM 635 C CA . ASP A 1 84 ? 13.261 -8.022 -5.721 1.00 86.31 84 ASP A CA 1
ATOM 636 C C . ASP A 1 84 ? 12.012 -8.755 -6.254 1.00 86.31 84 ASP A C 1
ATOM 638 O O . ASP A 1 84 ? 11.840 -9.961 -6.067 1.00 86.31 84 ASP A O 1
ATOM 642 N N . GLY A 1 85 ? 11.097 -8.029 -6.907 1.00 85.12 85 GLY A N 1
ATOM 643 C CA . GLY A 1 85 ? 9.828 -8.570 -7.389 1.00 85.12 85 GLY A CA 1
ATOM 644 C C . GLY A 1 85 ? 8.812 -8.890 -6.292 1.00 85.12 85 GLY A C 1
ATOM 645 O O . GLY A 1 85 ? 7.806 -9.537 -6.579 1.00 85.12 85 GLY A O 1
ATOM 646 N N . GLN A 1 86 ? 9.038 -8.444 -5.055 1.00 89.44 86 GLN A N 1
ATOM 647 C CA . GLN A 1 86 ? 8.138 -8.699 -3.926 1.00 89.44 86 GLN A CA 1
ATOM 648 C C . GLN A 1 86 ? 7.028 -7.650 -3.803 1.00 89.44 86 GLN A C 1
ATOM 650 O O . GLN A 1 86 ? 5.956 -7.936 -3.263 1.00 89.44 86 GLN A O 1
ATOM 655 N N . VAL A 1 87 ? 7.258 -6.454 -4.350 1.00 90.06 87 VAL A N 1
ATOM 656 C CA . VAL A 1 87 ? 6.329 -5.323 -4.284 1.00 90.06 87 VAL A CA 1
ATOM 657 C C . VAL A 1 87 ? 5.614 -5.139 -5.618 1.00 90.06 87 VAL A C 1
ATOM 659 O O . VAL A 1 87 ? 6.217 -5.130 -6.693 1.00 90.06 87 VAL A O 1
ATOM 662 N N . CYS A 1 88 ? 4.301 -4.944 -5.545 1.00 90.56 88 CYS A N 1
ATOM 663 C CA . CYS A 1 88 ? 3.491 -4.594 -6.698 1.00 90.56 88 CYS A CA 1
ATOM 664 C C . CYS A 1 88 ? 3.768 -3.148 -7.141 1.00 90.56 88 CYS A C 1
ATOM 666 O O . CYS A 1 88 ? 3.591 -2.213 -6.365 1.00 90.56 88 CYS A O 1
ATOM 668 N N . ILE A 1 89 ? 4.108 -2.934 -8.413 1.00 88.50 89 ILE A N 1
ATOM 669 C CA . ILE A 1 89 ? 4.404 -1.595 -8.963 1.00 88.50 89 ILE A CA 1
ATOM 670 C C . ILE A 1 89 ? 3.160 -0.705 -9.106 1.00 88.50 89 ILE A C 1
ATOM 672 O O . ILE A 1 89 ? 3.290 0.499 -9.299 1.00 88.50 89 ILE A O 1
ATOM 676 N N . GLY A 1 90 ? 1.963 -1.299 -9.068 1.00 88.69 90 GLY A N 1
ATOM 677 C CA . GLY A 1 90 ? 0.698 -0.581 -9.208 1.00 88.69 90 GLY A CA 1
ATOM 678 C C . GLY A 1 90 ? 0.148 -0.070 -7.879 1.00 88.69 90 GLY A C 1
ATOM 679 O O . GLY A 1 90 ? -0.354 1.043 -7.818 1.00 88.69 90 GLY A O 1
ATOM 680 N N . CYS A 1 91 ? 0.236 -0.864 -6.807 1.00 91.00 91 CYS A N 1
ATOM 681 C CA . CYS A 1 91 ? -0.321 -0.505 -5.496 1.00 91.00 91 CYS A CA 1
ATOM 682 C C . CYS A 1 91 ? 0.722 -0.369 -4.378 1.00 91.00 91 CYS A C 1
ATOM 684 O O . CYS A 1 91 ? 0.334 -0.095 -3.246 1.00 91.00 91 CYS A O 1
ATOM 686 N N . PHE A 1 92 ? 2.008 -0.575 -4.680 1.00 91.38 92 PHE A N 1
ATOM 687 C CA . PHE A 1 92 ? 3.144 -0.462 -3.753 1.00 91.38 92 PHE A CA 1
ATOM 688 C C . PHE A 1 92 ? 3.022 -1.309 -2.487 1.00 91.38 92 PHE A C 1
ATOM 690 O O . PHE A 1 92 ? 3.621 -0.992 -1.462 1.00 91.38 92 PHE A O 1
ATOM 697 N N . ARG A 1 93 ? 2.264 -2.402 -2.563 1.00 92.69 93 ARG A N 1
ATOM 698 C CA . ARG A 1 93 ? 2.108 -3.376 -1.485 1.00 92.69 93 ARG A CA 1
ATOM 699 C C . ARG A 1 93 ? 2.741 -4.708 -1.852 1.00 92.69 93 ARG A C 1
ATOM 701 O O . ARG A 1 93 ? 2.822 -5.069 -3.030 1.00 92.69 93 ARG A O 1
ATOM 708 N N . GLU A 1 94 ? 3.175 -5.427 -0.835 1.00 92.25 94 GLU A N 1
ATOM 709 C CA . GLU A 1 94 ? 3.727 -6.767 -0.949 1.00 92.25 94 GLU A CA 1
ATOM 710 C C . GLU A 1 94 ? 2.627 -7.805 -1.173 1.00 92.25 94 GLU A C 1
ATOM 712 O O . GLU A 1 94 ? 1.466 -7.631 -0.794 1.00 92.25 94 GLU A O 1
ATOM 717 N N . THR A 1 95 ? 2.999 -8.939 -1.764 1.00 90.12 95 THR A N 1
ATOM 718 C CA . THR A 1 95 ? 2.073 -10.061 -1.989 1.00 90.12 95 THR A CA 1
ATOM 719 C C . THR A 1 95 ? 1.420 -10.540 -0.692 1.00 90.12 95 THR A C 1
ATOM 721 O O . THR A 1 95 ? 0.228 -10.849 -0.686 1.00 90.12 95 THR A O 1
ATOM 724 N N . TYR A 1 96 ? 2.174 -10.557 0.412 1.00 91.38 96 TYR A N 1
ATOM 725 C CA . TYR A 1 96 ? 1.645 -10.910 1.727 1.00 91.38 96 TYR A CA 1
ATOM 726 C C . TYR A 1 96 ? 0.577 -9.914 2.197 1.00 91.38 96 TYR A C 1
ATOM 728 O O . TYR A 1 96 ? -0.518 -10.330 2.569 1.00 91.38 96 TYR A O 1
ATOM 736 N N . GLU A 1 97 ? 0.851 -8.609 2.108 1.00 92.44 97 GLU A N 1
ATOM 737 C CA . GLU A 1 97 ? -0.098 -7.560 2.501 1.00 92.44 97 GLU A CA 1
ATOM 738 C C . GLU A 1 97 ? -1.391 -7.628 1.682 1.00 92.44 97 GLU A C 1
ATOM 740 O O . GLU A 1 97 ? -2.488 -7.484 2.221 1.00 92.44 97 GLU A O 1
ATOM 745 N N . ILE A 1 98 ? -1.272 -7.890 0.377 1.00 90.75 98 ILE A N 1
ATOM 746 C CA . ILE A 1 98 ? -2.421 -8.025 -0.522 1.00 90.75 98 ILE A CA 1
ATOM 747 C C . ILE A 1 98 ? -3.266 -9.247 -0.143 1.00 90.75 98 ILE A C 1
ATOM 749 O O . ILE A 1 98 ? -4.493 -9.143 -0.087 1.00 90.75 98 ILE A O 1
ATOM 753 N N . ALA A 1 99 ? -2.628 -10.389 0.128 1.00 90.94 99 ALA A N 1
ATOM 754 C CA . ALA A 1 99 ? -3.315 -11.629 0.481 1.00 90.94 99 ALA A CA 1
ATOM 755 C C . ALA A 1 99 ? -3.973 -11.564 1.870 1.00 90.94 99 ALA A C 1
ATOM 757 O O . ALA A 1 99 ? -5.096 -12.033 2.047 1.00 90.94 99 ALA A O 1
ATOM 758 N N . ALA A 1 100 ? -3.296 -10.954 2.843 1.00 92.31 100 ALA A N 1
ATOM 759 C CA . ALA A 1 100 ? -3.751 -10.866 4.227 1.00 92.31 100 ALA A CA 1
ATOM 760 C C . ALA A 1 100 ? -4.657 -9.652 4.506 1.00 92.31 100 ALA A C 1
ATOM 762 O O . ALA A 1 100 ? -5.141 -9.498 5.627 1.00 92.31 100 ALA A O 1
ATOM 763 N N . TRP A 1 101 ? -4.942 -8.803 3.512 1.00 92.19 101 TRP A N 1
ATOM 764 C CA . TRP A 1 101 ? -5.671 -7.544 3.711 1.00 92.19 101 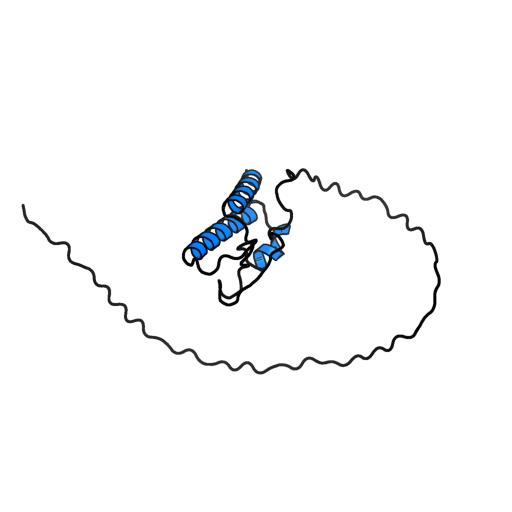TRP A CA 1
ATOM 765 C C . TRP A 1 101 ? -7.021 -7.699 4.409 1.00 92.19 101 TRP A C 1
ATOM 767 O O . TRP A 1 101 ? -7.370 -6.896 5.268 1.00 92.19 101 TRP A O 1
ATOM 777 N N . GLN A 1 102 ? -7.796 -8.731 4.067 1.00 91.19 102 GLN A N 1
ATOM 778 C CA . GLN A 1 102 ? -9.104 -8.961 4.692 1.00 91.19 102 GLN A CA 1
ATOM 779 C C . GLN A 1 102 ? -8.981 -9.325 6.177 1.00 91.19 102 GLN A C 1
ATOM 781 O O . GLN A 1 102 ? -9.828 -8.925 6.971 1.00 91.19 102 GLN A O 1
ATOM 786 N N . SER A 1 103 ? -7.916 -10.034 6.555 1.00 92.50 103 SER A N 1
ATOM 787 C CA . SER A 1 103 ? -7.641 -10.442 7.936 1.00 92.50 103 SER A CA 1
ATOM 788 C C . SER A 1 103 ? -6.883 -9.399 8.761 1.00 92.50 103 SER A C 1
ATOM 790 O O . SER A 1 103 ? -6.834 -9.528 9.979 1.00 92.50 103 SER A O 1
ATOM 792 N N . MET A 1 104 ? -6.298 -8.377 8.129 1.00 92.38 104 MET A N 1
ATOM 793 C CA . MET A 1 104 ? -5.573 -7.318 8.833 1.00 92.38 104 MET A CA 1
ATOM 794 C C . MET A 1 104 ? -6.517 -6.428 9.647 1.00 92.38 104 MET A C 1
ATOM 796 O O . MET A 1 104 ? -7.571 -5.981 9.171 1.00 92.38 104 MET A O 1
ATOM 800 N N . SER A 1 105 ? -6.084 -6.102 10.860 1.00 94.62 105 SER A N 1
ATOM 801 C CA . SER A 1 105 ? -6.700 -5.080 11.698 1.00 94.62 105 SER A CA 1
ATOM 802 C C . SER A 1 105 ? -6.624 -3.695 11.030 1.00 94.62 105 SER A C 1
ATOM 804 O O . SER A 1 105 ? -5.727 -3.440 10.221 1.00 94.62 105 SER A O 1
ATOM 806 N N . PRO A 1 106 ? -7.525 -2.753 11.372 1.00 93.31 106 PRO A N 1
ATOM 807 C CA . PRO A 1 106 ? -7.462 -1.380 10.858 1.00 93.31 106 PRO A CA 1
ATOM 808 C C . PRO A 1 106 ? -6.097 -0.713 11.074 1.00 93.31 106 PRO A C 1
ATOM 810 O O . PRO A 1 106 ? -5.597 -0.005 10.202 1.00 93.31 106 PRO A O 1
ATOM 813 N N . LYS A 1 107 ? -5.456 -1.012 12.210 1.00 94.56 107 LYS A N 1
ATOM 814 C CA . LYS A 1 107 ? -4.122 -0.518 12.555 1.00 94.56 107 LYS A CA 1
ATOM 815 C C . LYS A 1 107 ? -3.048 -1.068 11.616 1.00 94.56 107 LYS A C 1
ATOM 817 O O . LYS A 1 107 ? -2.230 -0.298 11.126 1.00 94.56 107 LYS A O 1
ATOM 822 N N . GLU A 1 108 ? -3.060 -2.368 11.333 1.00 94.69 108 GLU A N 1
ATOM 823 C CA . GLU A 1 108 ? -2.130 -2.982 10.373 1.00 94.69 108 GLU A CA 1
ATOM 824 C C . GLU A 1 108 ? -2.348 -2.445 8.957 1.00 94.69 108 GLU A C 1
ATOM 826 O O . GLU A 1 108 ? -1.382 -2.114 8.278 1.00 94.69 108 GLU A O 1
ATOM 831 N N . LYS A 1 109 ? -3.607 -2.267 8.536 1.00 93.94 109 LYS A N 1
ATOM 832 C CA . LYS A 1 109 ? -3.944 -1.659 7.237 1.00 93.94 109 LYS A CA 1
ATOM 833 C C . LYS A 1 109 ? -3.396 -0.243 7.108 1.00 93.94 109 LYS A C 1
ATOM 835 O O . LYS A 1 109 ? -2.891 0.118 6.047 1.00 93.94 109 LYS A O 1
ATOM 840 N N . TYR A 1 110 ? -3.486 0.546 8.179 1.00 94.38 110 TYR A N 1
ATOM 841 C CA . TYR A 1 110 ? -2.908 1.883 8.237 1.00 94.38 110 TYR A CA 1
ATOM 842 C C . TYR A 1 110 ? -1.381 1.852 8.081 1.00 94.38 110 TYR A C 1
ATOM 844 O O . TYR A 1 110 ? -0.855 2.591 7.254 1.00 94.38 110 TYR A O 1
ATOM 852 N N . PHE A 1 111 ? -0.674 0.976 8.802 1.00 95.00 111 PHE A N 1
ATOM 853 C CA . PHE A 1 111 ? 0.784 0.860 8.665 1.00 95.00 111 PHE A CA 1
ATOM 854 C C . PHE A 1 111 ? 1.210 0.368 7.279 1.00 95.00 111 PHE A C 1
ATOM 856 O O . PHE A 1 111 ? 2.051 1.008 6.660 1.00 95.00 111 PHE A O 1
ATOM 863 N N . ALA A 1 112 ? 0.547 -0.649 6.724 1.00 94.38 112 ALA A N 1
ATOM 864 C CA . ALA A 1 112 ? 0.819 -1.127 5.365 1.00 94.38 112 ALA A CA 1
ATOM 865 C C . ALA A 1 112 ? 0.633 -0.024 4.299 1.00 94.38 112 ALA A C 1
ATOM 867 O O . ALA A 1 112 ? 1.299 -0.008 3.263 1.00 94.38 112 ALA A O 1
ATOM 868 N N . LEU A 1 113 ? -0.283 0.922 4.534 1.00 93.75 113 LEU A N 1
ATOM 869 C CA . LEU A 1 113 ? -0.474 2.096 3.678 1.00 93.75 113 LEU A CA 1
ATOM 870 C C . LEU A 1 113 ? 0.641 3.138 3.821 1.00 93.75 113 LEU A C 1
ATOM 872 O O . LEU A 1 113 ? 1.015 3.752 2.822 1.00 93.75 113 LEU A O 1
ATOM 876 N N . LEU A 1 114 ? 1.177 3.333 5.029 1.00 94.69 114 LEU A N 1
ATOM 877 C CA . LEU A 1 114 ? 2.352 4.181 5.250 1.00 94.69 114 LEU A CA 1
ATOM 878 C C . LEU A 1 114 ? 3.598 3.579 4.592 1.00 94.69 114 LEU A C 1
ATOM 880 O O . LEU A 1 114 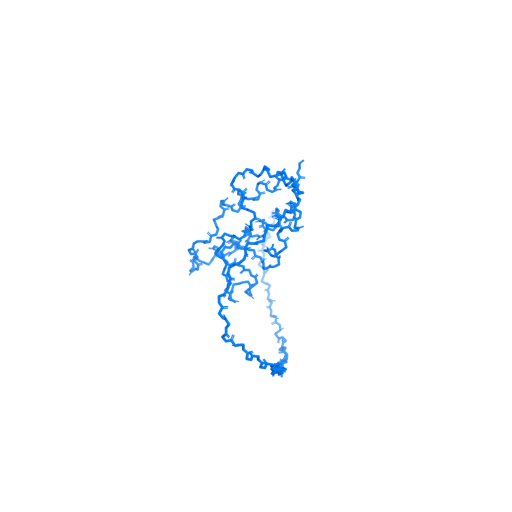? 4.309 4.287 3.885 1.00 94.69 114 LEU A O 1
ATOM 884 N N . ASP A 1 115 ? 3.795 2.269 4.713 1.00 94.88 115 ASP A N 1
ATOM 885 C CA . ASP A 1 115 ? 4.915 1.577 4.072 1.00 94.88 115 ASP A CA 1
ATOM 886 C C . ASP A 1 115 ? 4.817 1.671 2.539 1.00 94.88 115 ASP A C 1
ATOM 888 O O . ASP A 1 115 ? 5.801 1.937 1.844 1.00 94.88 115 ASP A O 1
ATOM 892 N N . ALA A 1 116 ? 3.607 1.525 1.982 1.00 93.38 116 ALA A N 1
ATOM 893 C CA . ALA A 1 116 ? 3.361 1.711 0.551 1.00 93.38 116 ALA A CA 1
ATOM 894 C C . ALA A 1 116 ? 3.685 3.138 0.078 1.00 93.38 116 ALA A C 1
ATOM 896 O O . ALA A 1 116 ? 4.244 3.324 -1.007 1.00 93.38 116 ALA A O 1
ATOM 897 N N . LYS A 1 117 ? 3.366 4.142 0.900 1.00 93.19 117 LYS A N 1
ATOM 898 C CA . LYS A 1 117 ? 3.708 5.547 0.667 1.00 93.19 117 LYS A CA 1
ATOM 899 C C . LYS A 1 117 ? 5.222 5.760 0.636 1.00 93.19 117 LYS A C 1
ATOM 901 O O . LYS A 1 117 ? 5.718 6.375 -0.308 1.00 93.19 117 LYS A O 1
ATOM 906 N N . ASP A 1 118 ? 5.951 5.214 1.601 1.00 93.19 118 ASP A N 1
ATOM 907 C CA . ASP A 1 118 ? 7.408 5.355 1.670 1.00 93.19 118 ASP A CA 1
ATOM 908 C C . ASP A 1 118 ? 8.084 4.703 0.451 1.00 93.19 118 ASP A C 1
ATOM 910 O O . ASP A 1 118 ? 8.981 5.285 -0.165 1.00 93.19 118 ASP A O 1
ATOM 914 N N . ARG A 1 119 ? 7.587 3.537 0.012 1.00 91.75 119 ARG A N 1
ATOM 915 C CA . ARG A 1 119 ? 8.049 2.866 -1.218 1.00 91.75 119 ARG A CA 1
ATOM 916 C C . ARG A 1 119 ? 7.758 3.681 -2.479 1.00 91.75 119 ARG A C 1
ATOM 918 O O . ARG A 1 119 ? 8.612 3.765 -3.366 1.00 91.75 119 ARG A O 1
ATOM 925 N N . LEU A 1 120 ? 6.578 4.299 -2.571 1.00 89.38 120 LEU A N 1
ATOM 926 C CA . LEU A 1 120 ? 6.239 5.187 -3.685 1.00 89.38 120 LEU A CA 1
ATOM 927 C C . LEU A 1 120 ? 7.198 6.387 -3.737 1.00 89.38 120 LEU A C 1
ATOM 929 O O . LEU A 1 120 ? 7.715 6.703 -4.808 1.00 89.38 120 LEU A O 1
ATOM 933 N N . GLN A 1 121 ? 7.508 7.001 -2.593 1.00 89.00 121 GLN A N 1
ATOM 934 C CA . GLN A 1 121 ? 8.468 8.106 -2.511 1.00 89.00 121 GLN A CA 1
ATOM 935 C C . GLN A 1 121 ? 9.873 7.683 -2.960 1.00 89.00 121 GLN A C 1
ATOM 937 O O . GLN A 1 121 ? 10.471 8.357 -3.799 1.00 89.00 121 GLN A O 1
ATOM 942 N N . GLN A 1 122 ? 10.365 6.531 -2.494 1.00 86.19 122 GLN A N 1
ATOM 943 C CA . GLN A 1 122 ? 11.658 5.981 -2.923 1.00 86.19 122 GLN A CA 1
ATOM 944 C C . GLN A 1 122 ? 11.720 5.756 -4.440 1.00 86.19 122 GLN A C 1
ATOM 946 O O . GLN A 1 122 ? 12.756 5.993 -5.061 1.00 86.19 122 GLN A O 1
ATOM 951 N N . ARG A 1 123 ? 10.605 5.360 -5.067 1.00 80.00 123 ARG A N 1
ATOM 952 C CA . ARG A 1 123 ? 10.534 5.177 -6.522 1.00 80.00 123 ARG A CA 1
ATOM 953 C C . ARG A 1 123 ? 10.613 6.487 -7.299 1.00 80.00 123 ARG A C 1
ATOM 955 O O . ARG A 1 123 ? 11.221 6.493 -8.366 1.00 80.00 123 ARG A O 1
ATOM 962 N N . THR A 1 124 ? 10.026 7.580 -6.804 1.00 66.12 124 THR A N 1
ATOM 963 C CA . THR A 1 124 ? 10.039 8.876 -7.523 1.00 66.12 124 THR A CA 1
ATOM 964 C C . THR A 1 124 ? 11.451 9.425 -7.761 1.00 66.12 124 THR A C 1
ATOM 966 O O . THR A 1 124 ? 11.655 10.223 -8.671 1.00 66.12 124 THR A O 1
ATOM 969 N N . ILE A 1 125 ? 12.447 8.924 -7.024 1.00 61.38 125 ILE A N 1
ATOM 970 C CA . ILE A 1 125 ? 13.870 9.230 -7.220 1.00 61.38 125 ILE A CA 1
ATOM 971 C C . ILE A 1 125 ? 14.396 8.667 -8.567 1.00 61.38 125 ILE A C 1
ATOM 973 O O . ILE A 1 125 ? 15.406 9.142 -9.080 1.00 61.38 125 ILE A O 1
ATOM 977 N N . SER A 1 126 ? 13.701 7.707 -9.197 1.00 62.91 126 SER A N 1
ATOM 978 C CA . SER A 1 126 ? 13.999 7.181 -10.542 1.00 62.91 126 SER A CA 1
ATOM 979 C C . SER A 1 126 ? 12.842 7.440 -11.529 1.00 62.91 126 SER A C 1
ATOM 981 O O . SER A 1 126 ? 11.939 6.609 -11.654 1.00 62.91 126 SER A O 1
ATOM 983 N N . PRO A 1 127 ? 12.866 8.557 -12.284 1.00 57.75 127 PRO A N 1
ATOM 984 C CA . PRO A 1 127 ? 11.736 9.015 -13.105 1.00 57.75 127 PRO A CA 1
ATOM 985 C C . PRO A 1 127 ? 11.459 8.179 -14.368 1.00 57.75 127 PRO A C 1
ATOM 987 O O . PRO A 1 127 ? 10.401 8.310 -14.971 1.00 57.75 127 PRO A O 1
ATOM 990 N N . ASN A 1 128 ? 12.360 7.279 -14.772 1.00 61.22 128 ASN A N 1
ATOM 991 C CA . ASN A 1 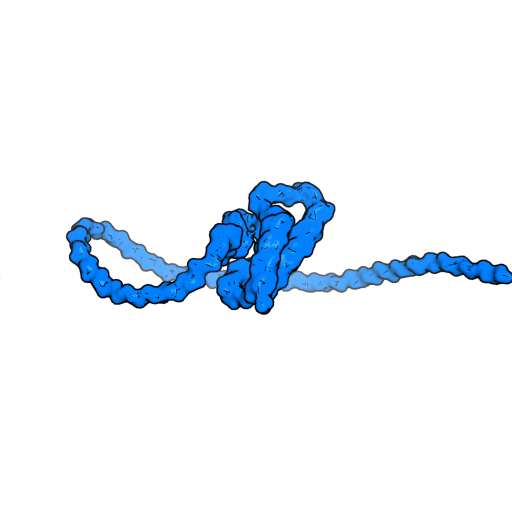128 ? 12.240 6.555 -16.048 1.00 61.22 128 ASN A CA 1
ATOM 992 C C . ASN A 1 128 ? 11.226 5.398 -16.051 1.00 61.22 128 ASN A C 1
ATOM 994 O O . ASN A 1 128 ? 11.124 4.685 -17.045 1.00 61.22 128 ASN A O 1
ATOM 998 N N . ASN A 1 129 ? 10.500 5.172 -14.956 1.00 63.69 129 ASN A N 1
ATOM 999 C CA . ASN A 1 129 ? 9.627 4.009 -14.808 1.00 63.69 129 ASN A CA 1
ATOM 1000 C C . ASN A 1 129 ? 8.230 4.388 -14.330 1.00 63.69 129 ASN A C 1
ATOM 1002 O O . ASN A 1 129 ? 7.674 3.647 -13.527 1.00 63.69 129 ASN A O 1
ATOM 1006 N N . GLU A 1 130 ? 7.657 5.515 -14.750 1.00 68.62 130 GLU A N 1
ATOM 1007 C CA . GLU A 1 130 ? 6.247 5.805 -14.468 1.00 68.62 130 GLU A CA 1
ATOM 1008 C C . GLU A 1 130 ? 5.365 4.700 -15.079 1.00 68.62 130 GLU A C 1
ATOM 1010 O O . GLU A 1 130 ? 5.507 4.336 -16.245 1.00 68.62 130 GLU A O 1
ATOM 1015 N N . VAL A 1 131 ? 4.515 4.081 -14.256 1.00 69.44 131 VAL A N 1
ATOM 1016 C CA . VAL A 1 131 ? 3.644 2.981 -14.691 1.00 69.44 131 VAL A CA 1
ATOM 1017 C C . VAL A 1 131 ? 2.249 3.555 -14.745 1.00 69.44 131 VAL A C 1
ATOM 1019 O O . VAL A 1 131 ? 1.707 3.937 -13.709 1.00 69.44 131 VAL A O 1
ATOM 1022 N N . ASP A 1 132 ? 1.702 3.611 -15.952 1.00 74.38 132 ASP A N 1
ATOM 1023 C CA . ASP A 1 132 ? 0.333 4.048 -16.184 1.00 74.38 132 ASP A CA 1
ATOM 1024 C C . ASP A 1 132 ? -0.647 3.204 -15.348 1.00 74.38 132 ASP A C 1
ATOM 1026 O O . ASP A 1 132 ? -0.567 1.967 -15.316 1.00 74.38 132 ASP A O 1
ATOM 1030 N N . GLY A 1 133 ? -1.527 3.889 -14.616 1.00 77.00 133 GLY A N 1
ATOM 1031 C CA . GLY A 1 133 ? -2.485 3.286 -13.688 1.00 77.00 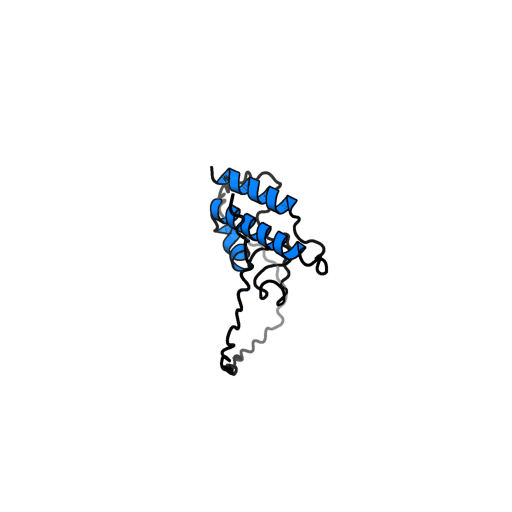133 GLY A CA 1
ATOM 1032 C C . GLY A 1 133 ? -1.935 2.876 -12.314 1.00 77.00 133 GLY A C 1
ATOM 1033 O O . GLY A 1 133 ? -2.620 2.165 -11.574 1.00 77.00 133 GLY A O 1
ATOM 1034 N N . ALA A 1 134 ? -0.721 3.291 -11.941 1.00 85.94 134 ALA A N 1
ATOM 1035 C CA . ALA A 1 134 ? -0.278 3.183 -10.552 1.00 85.94 134 ALA A CA 1
ATOM 1036 C C . ALA A 1 134 ? -1.133 4.068 -9.623 1.00 85.94 134 ALA A C 1
ATOM 1038 O O . ALA A 1 134 ? -1.637 5.114 -10.028 1.00 85.94 134 ALA A O 1
ATOM 1039 N N . ILE A 1 135 ? -1.299 3.644 -8.368 1.00 89.19 135 ILE A N 1
ATOM 1040 C CA . ILE A 1 135 ? -2.005 4.427 -7.352 1.00 89.19 135 ILE A CA 1
ATOM 1041 C C . ILE A 1 135 ? -1.283 5.757 -7.116 1.00 89.19 135 ILE A C 1
ATOM 1043 O O . ILE A 1 135 ? -0.054 5.796 -7.008 1.00 89.19 135 ILE A O 1
ATOM 1047 N N . SER A 1 136 ? -2.051 6.843 -7.035 1.00 89.38 136 SER A N 1
ATOM 1048 C CA . SER A 1 136 ? -1.494 8.158 -6.746 1.00 89.38 136 SER A CA 1
ATOM 1049 C C . SER A 1 136 ? -1.100 8.280 -5.269 1.00 89.38 136 SER A C 1
ATOM 1051 O O . SER A 1 136 ? -1.622 7.580 -4.394 1.00 89.38 136 SER A O 1
ATOM 1053 N N . MET A 1 137 ? -0.181 9.203 -4.977 1.00 90.44 137 MET A N 1
ATOM 1054 C CA . MET A 1 137 ? 0.190 9.529 -3.598 1.00 90.44 137 MET A CA 1
ATOM 1055 C C . MET A 1 137 ? -1.034 10.014 -2.799 1.00 90.44 137 MET A C 1
ATOM 1057 O O . MET A 1 137 ? -1.235 9.617 -1.654 1.00 90.44 137 MET A O 1
ATOM 1061 N N . GLU A 1 138 ? -1.892 10.818 -3.425 1.00 90.38 138 GLU A N 1
ATOM 1062 C CA . GLU A 1 138 ? -3.112 11.336 -2.804 1.00 90.38 138 GLU A CA 1
ATOM 1063 C C . GLU A 1 138 ? -4.093 10.212 -2.431 1.00 90.38 138 GLU A C 1
ATOM 1065 O O . GLU A 1 138 ? -4.646 10.211 -1.329 1.00 90.38 138 GLU A O 1
ATOM 1070 N N . ASP A 1 139 ? -4.267 9.214 -3.302 1.00 89.56 139 ASP A N 1
ATOM 1071 C CA . ASP A 1 139 ? -5.150 8.073 -3.033 1.00 89.56 139 ASP A CA 1
ATOM 1072 C C . ASP A 1 139 ? -4.647 7.220 -1.864 1.00 89.56 139 ASP A C 1
ATOM 1074 O O . ASP A 1 139 ? -5.442 6.782 -1.027 1.00 89.56 139 ASP A O 1
ATOM 1078 N N . LEU A 1 140 ? -3.330 6.997 -1.771 1.00 90.62 140 LEU A N 1
ATOM 1079 C CA . LEU A 1 140 ? -2.731 6.301 -0.628 1.00 90.62 140 LEU A CA 1
ATOM 1080 C C . LEU A 1 140 ? -2.974 7.064 0.678 1.00 90.62 140 LEU A C 1
ATOM 1082 O O . LEU A 1 140 ? -3.334 6.455 1.685 1.00 90.62 140 LEU A O 1
ATOM 1086 N N . GLU A 1 141 ? -2.833 8.391 0.670 1.00 91.69 141 GLU A N 1
ATOM 1087 C CA . GLU A 1 141 ? -3.093 9.218 1.852 1.00 91.69 141 GLU A CA 1
ATOM 1088 C C . GLU A 1 141 ? -4.571 9.237 2.242 1.00 91.69 141 GLU A C 1
ATOM 1090 O O . GLU A 1 141 ? -4.894 9.163 3.432 1.00 91.69 141 GLU A O 1
ATOM 1095 N N . ARG A 1 142 ? -5.474 9.265 1.258 1.00 90.56 142 ARG A N 1
ATOM 1096 C CA . ARG A 1 142 ? -6.919 9.149 1.481 1.00 90.56 142 ARG A CA 1
ATOM 1097 C C . ARG A 1 142 ? -7.264 7.821 2.152 1.00 90.56 142 ARG A C 1
ATOM 1099 O O . ARG A 1 142 ? -7.958 7.814 3.169 1.00 90.56 142 ARG A O 1
ATOM 1106 N N . GLN A 1 143 ? -6.730 6.710 1.639 1.00 90.62 143 GLN A N 1
ATOM 1107 C CA . GLN A 1 143 ? -6.912 5.389 2.247 1.00 90.62 143 GLN A CA 1
ATOM 1108 C C . GLN A 1 143 ? -6.317 5.339 3.661 1.00 90.62 143 GLN A C 1
ATOM 1110 O O . GLN A 1 143 ? -6.954 4.815 4.574 1.00 90.62 143 GLN A O 1
ATOM 1115 N N . ALA A 1 144 ? -5.121 5.897 3.871 1.00 91.94 144 ALA A N 1
ATOM 1116 C CA . ALA A 1 144 ? -4.464 5.887 5.177 1.00 91.94 144 ALA A CA 1
ATOM 1117 C C . ALA A 1 144 ? -5.278 6.664 6.217 1.00 91.94 144 ALA A C 1
ATOM 1119 O O . ALA A 1 144 ? -5.468 6.186 7.334 1.00 91.94 144 ALA A O 1
ATOM 1120 N N . ARG A 1 145 ? -5.811 7.836 5.850 1.00 92.06 145 ARG A N 1
ATOM 1121 C CA . ARG A 1 145 ? -6.665 8.637 6.735 1.00 92.06 145 ARG A CA 1
ATOM 1122 C C . ARG A 1 145 ? -7.917 7.867 7.153 1.00 92.06 145 ARG A C 1
ATOM 1124 O O . ARG A 1 145 ? -8.200 7.810 8.344 1.00 92.06 145 ARG A O 1
ATOM 1131 N N . PHE A 1 146 ? -8.586 7.211 6.205 1.00 91.12 146 PHE A N 1
ATOM 1132 C CA . PHE A 1 146 ? -9.759 6.390 6.503 1.00 91.12 146 PHE A CA 1
ATOM 1133 C C . PHE A 1 146 ? -9.446 5.292 7.527 1.00 91.12 146 PHE A C 1
ATOM 1135 O O . PHE A 1 146 ? -10.125 5.176 8.542 1.00 91.12 146 PHE A O 1
ATOM 1142 N N . TRP A 1 147 ? -8.386 4.508 7.309 1.00 90.56 147 TRP A N 1
ATOM 1143 C CA . TRP A 1 147 ? -8.040 3.425 8.236 1.00 90.56 147 TRP A CA 1
ATOM 1144 C C . TRP A 1 147 ? -7.510 3.930 9.578 1.00 90.56 147 TRP A C 1
ATOM 1146 O O . TRP A 1 147 ? -7.715 3.261 10.585 1.00 90.56 147 TRP A O 1
ATOM 1156 N N . LYS A 1 148 ? -6.896 5.118 9.623 1.00 92.50 148 LYS A N 1
ATOM 1157 C CA . LYS A 1 148 ? -6.499 5.778 10.873 1.00 92.50 148 LYS A CA 1
ATOM 1158 C C . LYS A 1 148 ? -7.708 6.119 11.745 1.00 92.50 148 LYS A C 1
ATOM 1160 O O . LYS A 1 148 ? -7.647 5.922 12.952 1.00 92.50 148 LYS A O 1
ATOM 1165 N N . GLU A 1 149 ? -8.789 6.608 11.144 1.00 90.50 149 GLU A N 1
ATOM 1166 C CA . GLU A 1 149 ? -10.035 6.934 11.853 1.00 90.50 149 GLU A CA 1
ATOM 1167 C C . GLU A 1 149 ? -10.751 5.687 12.383 1.00 90.50 149 GLU A C 1
ATOM 1169 O O . GLU A 1 149 ? -11.464 5.775 13.366 1.00 90.50 149 GLU A O 1
ATOM 1174 N N . GLN A 1 150 ? -10.524 4.511 11.793 1.00 85.88 150 GLN A N 1
ATOM 1175 C CA . GLN A 1 150 ? -11.079 3.242 12.287 1.00 85.88 150 GLN A CA 1
ATOM 1176 C C . GLN A 1 150 ? -10.294 2.641 13.470 1.00 85.88 150 GLN A C 1
ATOM 1178 O O . GLN A 1 150 ? -10.684 1.603 14.004 1.00 85.88 150 GLN A O 1
ATOM 1183 N N . VAL A 1 151 ? -9.151 3.230 13.846 1.00 84.62 151 VAL A N 1
ATOM 1184 C CA . VAL A 1 151 ? -8.315 2.769 14.972 1.00 84.62 151 VAL A CA 1
ATOM 1185 C C . VAL A 1 151 ? -8.703 3.437 16.295 1.00 84.62 151 VAL A C 1
ATOM 1187 O O . VAL A 1 151 ? -8.445 2.851 17.347 1.00 84.62 151 VAL A O 1
ATOM 1190 N N . TYR A 1 152 ? -9.283 4.639 16.246 1.00 65.94 152 TYR A N 1
ATOM 1191 C CA . TYR A 1 152 ? -9.599 5.486 17.402 1.00 65.94 152 TYR A CA 1
ATOM 1192 C C . TYR A 1 152 ? -11.105 5.681 17.546 1.00 65.94 152 TYR A C 1
ATOM 1194 O O . TYR A 1 152 ? -11.563 5.713 18.709 1.00 65.94 152 TYR A O 1
#

Foldseek 3Di:
DDDDDDDDDDDDDPDDDDDDDDDDDDDDDDDDDDDDDDDDDDDDDDDDDDDDDPPPPPPVDPDPPLADPFQFPVQFDFDCVQPNRQAGQQRQAGPVCRVCVNVDQLVRQLVRLVNSLVSVVVCVVPVPDDDPNHDDSVNSVVNNVVSVVVVD